Protein AF-A0A942ENW9-F1 (afdb_monomer)

Radius of gyration: 14.33 Å; Cα contacts (8 Å, |Δi|>4): 223; chains: 1; bounding box: 36×33×37 Å

pLDDT: mean 86.07, std 12.98, range [46.81, 97.94]

Nearest PDB structures (foldseek):
  5bsk-assembly1_D  TM=5.712E-01  e=1.960E-01  Homo sapiens
  2hi1-assembly1_B  TM=4.374E-01  e=6.216E+00  Salmonella enterica subsp. enterica serovar Typhimurium str. LT2

Sequence (133 aa):
MARTLGGLMAQQIRRSGWPKTEAIVPVPLHHSKMLERGYDQALLLAQVVAAELRLPLKTVLQRKSATPSQTKLFARERWENVSQAFELAPGQALPARLLLVDDLLTTGATAHFATQTLLAGGAKEVYLAVVGR

Structure (mmCIF, N/CA/C/O backbone):
data_AF-A0A942ENW9-F1
#
_entry.id   AF-A0A942ENW9-F1
#
loop_
_atom_site.group_PDB
_atom_site.id
_atom_site.type_symbol
_atom_site.label_atom_id
_atom_site.label_alt_id
_atom_site.label_comp_id
_atom_site.label_asym_id
_atom_site.label_entity_id
_atom_site.label_seq_id
_atom_site.pdbx_PDB_ins_code
_atom_site.Cartn_x
_atom_site.Cartn_y
_atom_site.Cartn_z
_atom_site.occupancy
_atom_site.B_iso_or_equiv
_atom_site.auth_seq_id
_atom_site.auth_comp_id
_atom_site.auth_asym_id
_atom_site.auth_atom_id
_atom_site.pdbx_PDB_model_num
ATOM 1 N N . MET A 1 1 ? -7.535 -17.254 -9.760 1.00 75.81 1 MET A N 1
ATOM 2 C CA . MET A 1 1 ? -6.466 -17.181 -8.734 1.00 75.81 1 MET A CA 1
ATOM 3 C C . MET A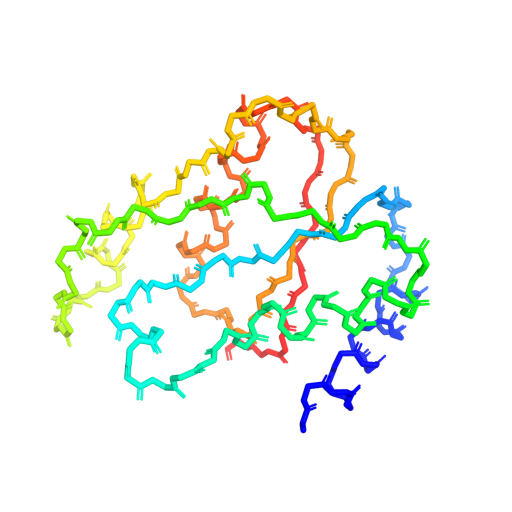 1 1 ? -6.706 -16.088 -7.693 1.00 75.81 1 MET A C 1
ATOM 5 O O . MET A 1 1 ? -6.597 -16.399 -6.515 1.00 75.81 1 MET A O 1
ATOM 9 N N . ALA A 1 2 ? -7.091 -14.861 -8.076 1.00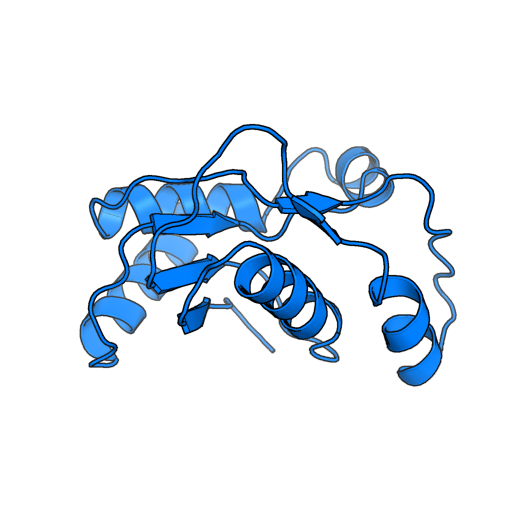 80.81 2 ALA A N 1
ATOM 10 C CA . ALA A 1 2 ? -7.331 -13.761 -7.126 1.00 80.81 2 ALA A CA 1
ATOM 11 C C . ALA A 1 2 ? -8.319 -14.101 -5.990 1.00 80.81 2 ALA A C 1
ATOM 13 O O . ALA A 1 2 ? -8.033 -13.801 -4.840 1.00 80.81 2 ALA A O 1
ATOM 14 N N . ARG A 1 3 ? -9.428 -14.805 -6.277 1.00 86.69 3 ARG A N 1
ATOM 15 C CA . ARG A 1 3 ? -10.384 -15.260 -5.246 1.00 86.69 3 ARG A CA 1
ATOM 16 C C . ARG A 1 3 ? -9.729 -16.136 -4.172 1.00 86.69 3 ARG A C 1
ATOM 18 O O . ARG A 1 3 ? -9.903 -15.888 -2.988 1.00 86.69 3 ARG A O 1
ATOM 25 N N . THR A 1 4 ? -8.961 -17.143 -4.586 1.00 91.06 4 THR A N 1
ATOM 26 C CA . THR A 1 4 ? -8.289 -18.074 -3.668 1.00 91.06 4 THR A CA 1
ATOM 27 C C . THR A 1 4 ? -7.209 -17.368 -2.853 1.00 91.06 4 THR A C 1
ATOM 29 O O . THR A 1 4 ? -7.198 -17.469 -1.631 1.00 91.06 4 THR A O 1
ATOM 32 N N . LEU A 1 5 ? -6.325 -16.619 -3.518 1.00 90.50 5 LEU A N 1
ATOM 33 C CA . LEU A 1 5 ? -5.211 -15.928 -2.863 1.00 90.50 5 LEU A CA 1
ATOM 34 C C . LEU A 1 5 ? -5.693 -14.784 -1.963 1.00 90.50 5 LEU A C 1
ATOM 36 O O . LEU A 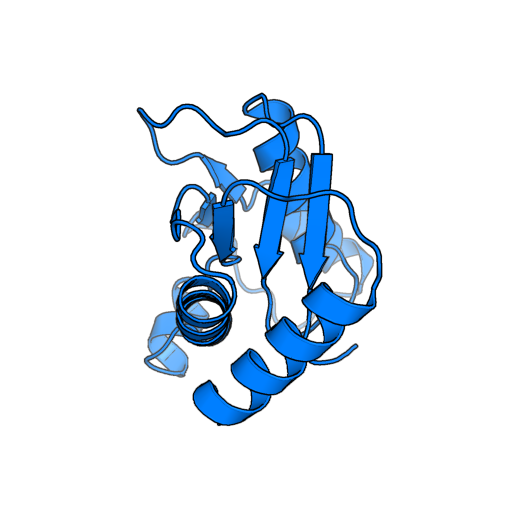1 5 ? -5.215 -14.652 -0.842 1.00 90.50 5 LEU A O 1
ATOM 40 N N . GLY A 1 6 ? -6.678 -14.006 -2.412 1.00 88.19 6 GLY A N 1
ATOM 41 C CA . GLY A 1 6 ? -7.308 -12.958 -1.610 1.00 88.19 6 GLY A CA 1
ATOM 42 C C . GLY A 1 6 ? -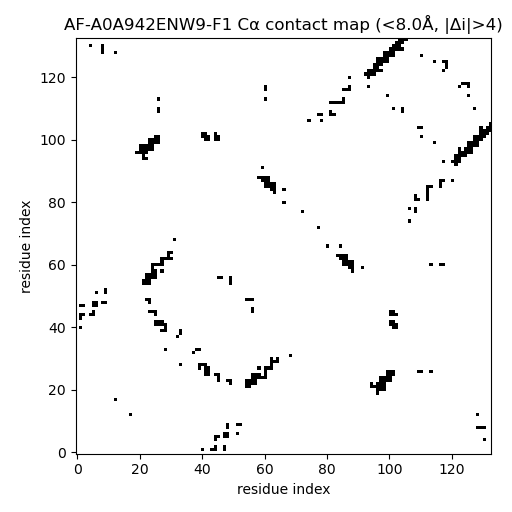8.037 -13.521 -0.390 1.00 88.19 6 GLY A C 1
ATOM 43 O O . GLY A 1 6 ? -7.927 -12.958 0.695 1.00 88.19 6 GLY A O 1
ATOM 44 N N . GLY A 1 7 ? -8.704 -14.673 -0.525 1.00 90.75 7 GLY A N 1
ATOM 45 C CA . GLY A 1 7 ? -9.319 -15.374 0.605 1.00 90.75 7 GLY A CA 1
ATOM 46 C C . GLY A 1 7 ? -8.292 -15.835 1.645 1.00 90.75 7 GLY A C 1
ATOM 47 O O . GLY A 1 7 ? -8.461 -15.573 2.836 1.00 90.75 7 GLY A O 1
ATOM 48 N N . LEU A 1 8 ? -7.188 -16.451 1.204 1.00 92.19 8 LEU A N 1
ATOM 49 C CA . LEU A 1 8 ? -6.083 -16.843 2.090 1.00 92.19 8 LEU A CA 1
ATOM 50 C C . LEU A 1 8 ? -5.439 -15.629 2.773 1.00 92.19 8 LEU A C 1
ATOM 52 O O . LEU A 1 8 ? -5.179 -15.661 3.975 1.00 92.19 8 LEU A O 1
ATOM 56 N N . MET A 1 9 ? -5.236 -14.540 2.030 1.00 93.12 9 MET A N 1
ATOM 57 C CA . MET A 1 9 ? -4.715 -13.285 2.567 1.00 93.12 9 MET A CA 1
ATOM 58 C C . MET A 1 9 ? -5.644 -12.718 3.647 1.00 93.12 9 MET A C 1
ATOM 60 O O . MET A 1 9 ? -5.187 -12.412 4.746 1.00 93.12 9 MET A O 1
ATOM 64 N N . ALA A 1 10 ? -6.953 -12.647 3.388 1.00 92.62 10 ALA A N 1
ATOM 65 C CA . ALA A 1 10 ? -7.938 -12.186 4.364 1.00 92.62 10 ALA A CA 1
ATOM 66 C C . ALA A 1 10 ? -7.972 -13.075 5.617 1.00 92.62 10 ALA A C 1
ATOM 68 O O . ALA A 1 10 ? -8.035 -12.567 6.739 1.00 92.62 10 ALA A O 1
ATOM 69 N N . GLN A 1 11 ? -7.877 -14.397 5.448 1.00 93.56 11 GLN A N 1
ATOM 70 C CA . GLN A 1 11 ? -7.781 -15.328 6.569 1.00 93.56 11 GLN A CA 1
ATOM 71 C C . GLN A 1 11 ? -6.523 -15.067 7.405 1.00 93.56 11 GLN A C 1
ATOM 73 O O . GLN A 1 11 ? -6.609 -15.033 8.633 1.00 93.56 11 GLN A O 1
ATOM 78 N N . GLN A 1 12 ? -5.374 -14.849 6.763 1.00 93.69 12 GLN A N 1
ATOM 79 C CA . GLN A 1 12 ? -4.124 -14.555 7.457 1.00 93.69 12 GLN A CA 1
ATOM 80 C C . GLN A 1 12 ? -4.189 -13.218 8.204 1.00 93.69 12 GLN A C 1
ATOM 82 O O . GLN A 1 12 ? -3.773 -13.152 9.357 1.00 93.69 12 GLN A O 1
ATOM 87 N N . ILE A 1 13 ? -4.782 -12.183 7.603 1.00 93.25 13 ILE A N 1
ATOM 88 C CA . ILE A 1 13 ? -4.993 -10.877 8.248 1.00 93.25 13 ILE A CA 1
ATOM 89 C C . ILE A 1 13 ? -5.885 -11.013 9.488 1.00 93.25 13 ILE A C 1
ATOM 91 O O . ILE A 1 13 ? -5.582 -10.444 10.530 1.00 93.25 13 ILE A O 1
ATOM 95 N N . ARG A 1 14 ? -6.961 -11.809 9.435 1.00 91.50 14 ARG A N 1
ATOM 96 C CA . ARG A 1 14 ? -7.801 -12.049 10.625 1.00 91.50 14 ARG A CA 1
ATOM 97 C C . ARG A 1 14 ? -7.038 -12.741 11.758 1.00 91.50 14 ARG A C 1
ATOM 99 O O . ARG A 1 14 ? -7.382 -12.559 12.921 1.00 91.50 14 ARG A O 1
ATOM 106 N N . ARG A 1 15 ? -6.035 -13.556 11.422 1.00 93.12 15 ARG A N 1
ATOM 107 C CA . ARG A 1 15 ? -5.242 -14.343 12.381 1.00 93.12 15 ARG A CA 1
ATOM 108 C C . ARG A 1 15 ? -3.982 -13.627 12.861 1.00 93.12 15 ARG A C 1
ATOM 110 O O . ARG A 1 15 ? -3.392 -14.079 13.834 1.00 93.12 15 ARG A O 1
ATOM 117 N N . SER A 1 16 ? -3.570 -12.539 12.211 1.00 90.25 16 SER A N 1
ATOM 118 C CA . SER A 1 16 ? -2.312 -11.849 12.515 1.00 90.25 16 SER A CA 1
ATOM 119 C C . SER A 1 16 ? -2.331 -11.084 13.841 1.00 90.25 16 SER A C 1
ATOM 121 O O . SER A 1 16 ? -1.271 -10.703 14.330 1.00 90.25 16 SER A O 1
ATOM 123 N N . GLY A 1 17 ? -3.516 -10.823 14.403 1.00 87.25 17 GLY A N 1
ATOM 124 C CA . GLY A 1 17 ? -3.672 -9.965 15.579 1.00 87.25 17 GLY A CA 1
ATOM 125 C C . GLY A 1 17 ? -3.428 -8.481 15.288 1.00 87.25 17 GLY A C 1
ATOM 126 O O . GLY A 1 17 ? 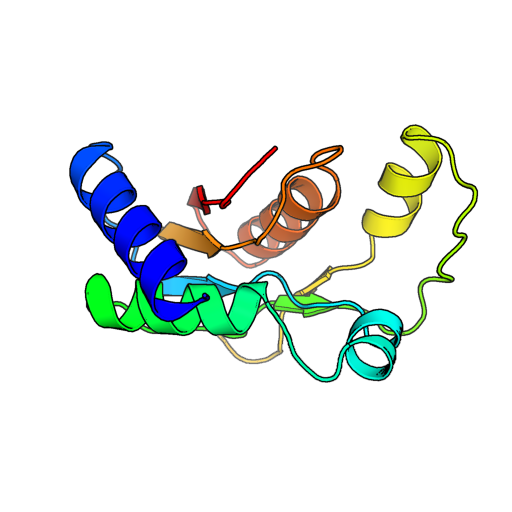-3.233 -7.706 16.222 1.00 87.25 17 GLY A O 1
ATOM 127 N N . TRP A 1 18 ? -3.420 -8.071 14.014 1.00 88.12 18 TRP A N 1
ATOM 128 C CA . TRP A 1 18 ? -3.255 -6.664 13.652 1.00 88.12 18 TRP A CA 1
ATOM 129 C C . TRP A 1 18 ? -4.391 -5.795 14.206 1.00 88.12 18 TRP A C 1
ATOM 131 O O . TRP A 1 18 ? -5.540 -6.248 14.290 1.00 88.12 18 TRP A O 1
ATOM 141 N N . PRO A 1 19 ? -4.103 -4.523 14.536 1.00 88.19 19 PRO A N 1
ATOM 142 C CA . PRO A 1 19 ? -5.137 -3.544 14.828 1.00 88.19 19 PRO A CA 1
ATOM 143 C C . PRO A 1 19 ? -6.176 -3.453 13.706 1.00 88.19 19 PRO A C 1
ATOM 145 O O . PRO A 1 19 ? -5.881 -3.667 12.530 1.00 88.19 19 PRO A O 1
ATOM 148 N N . LYS A 1 20 ? -7.414 -3.097 14.069 1.00 91.38 20 LYS A N 1
ATOM 149 C CA . LYS A 1 20 ? -8.505 -2.937 13.098 1.00 91.38 20 LYS A CA 1
ATOM 150 C C . LYS A 1 20 ? -8.180 -1.820 12.105 1.00 91.38 20 LYS A C 1
ATOM 152 O O . LYS A 1 20 ? -8.148 -0.649 12.494 1.00 91.38 20 LYS A O 1
ATOM 157 N N . THR A 1 21 ? -7.986 -2.182 10.842 1.00 95.62 21 THR A N 1
ATOM 158 C CA . THR A 1 21 ? -7.923 -1.244 9.717 1.00 95.62 21 THR A CA 1
ATOM 159 C C . THR A 1 21 ? -9.326 -0.827 9.283 1.00 95.62 21 THR A C 1
ATOM 161 O O . THR A 1 21 ? -10.316 -1.489 9.594 1.00 95.62 21 THR A O 1
ATOM 164 N N . GLU A 1 22 ? -9.416 0.309 8.599 1.00 97.25 22 GLU A N 1
ATOM 165 C CA . GLU A 1 22 ? -10.685 0.966 8.265 1.00 97.25 22 GLU A CA 1
ATOM 166 C C . GLU A 1 22 ? -10.983 0.946 6.763 1.00 97.25 22 GLU A C 1
ATOM 168 O O . GLU A 1 22 ? -12.128 1.135 6.362 1.00 97.25 22 GLU A O 1
ATOM 173 N N . ALA A 1 23 ? -9.971 0.715 5.925 1.00 97.38 23 ALA A N 1
ATOM 174 C CA . ALA A 1 23 ? -10.131 0.565 4.484 1.00 97.38 23 ALA A CA 1
ATOM 175 C C . ALA A 1 23 ? -9.013 -0.284 3.869 1.00 97.38 23 ALA A C 1
ATOM 177 O O . ALA A 1 23 ? -7.893 -0.338 4.387 1.00 97.38 23 ALA A O 1
ATOM 178 N N . ILE A 1 24 ? -9.332 -0.902 2.732 1.00 97.94 24 ILE A N 1
ATOM 179 C CA . ILE A 1 24 ? -8.378 -1.591 1.861 1.00 97.94 24 ILE A CA 1
ATOM 180 C C . ILE A 1 24 ? -7.956 -0.642 0.744 1.00 97.94 24 ILE A C 1
ATOM 182 O O . ILE A 1 24 ? -8.810 -0.033 0.097 1.00 97.94 24 ILE A O 1
ATOM 186 N N . VAL A 1 25 ? -6.658 -0.544 0.481 1.00 97.56 25 VAL A N 1
ATOM 187 C CA . VAL A 1 25 ? -6.093 0.257 -0.608 1.00 97.56 25 VAL A CA 1
ATOM 188 C C . VAL A 1 25 ? -5.241 -0.655 -1.491 1.00 97.56 25 VAL A C 1
ATOM 190 O O . VAL A 1 25 ? -4.287 -1.245 -0.990 1.00 97.56 25 VAL A O 1
ATOM 193 N N . PRO A 1 26 ? -5.547 -0.809 -2.787 1.00 96.94 26 PRO A N 1
ATOM 194 C CA . PRO A 1 26 ? -4.671 -1.526 -3.702 1.00 96.94 26 PRO A CA 1
ATOM 195 C C . PRO A 1 26 ? -3.475 -0.656 -4.096 1.00 96.94 26 PRO A C 1
ATOM 197 O O . PRO A 1 26 ? -3.614 0.555 -4.289 1.00 96.94 26 PRO A O 1
ATOM 200 N N . VAL A 1 27 ? -2.309 -1.272 -4.269 1.00 94.69 27 VAL A N 1
ATOM 201 C CA . VAL A 1 27 ? -1.184 -0.634 -4.957 1.00 94.69 27 VAL A CA 1
ATOM 202 C C . VAL A 1 27 ? -1.518 -0.531 -6.452 1.00 94.69 27 VAL A C 1
ATOM 204 O O . VAL A 1 27 ? -1.750 -1.559 -7.082 1.00 94.69 27 VAL A O 1
ATOM 207 N N . PRO A 1 28 ? -1.532 0.671 -7.058 1.00 90.62 28 PRO A N 1
ATOM 208 C CA . PRO A 1 28 ? -1.878 0.818 -8.467 1.00 90.62 28 PRO A CA 1
ATOM 209 C C . PRO A 1 28 ? -0.787 0.262 -9.391 1.00 90.62 28 PRO A C 1
ATOM 211 O O . PRO A 1 28 ? 0.412 0.560 -9.250 1.00 90.62 28 PRO A O 1
ATOM 214 N N . LEU A 1 29 ? -1.212 -0.500 -10.400 1.00 84.06 29 LEU A N 1
ATOM 215 C CA . LEU A 1 29 ? -0.327 -0.989 -11.450 1.00 84.06 29 LEU A CA 1
ATOM 216 C C . LEU A 1 29 ? 0.198 0.165 -12.328 1.00 84.06 29 LEU A C 1
ATOM 218 O O . LEU A 1 29 ? -0.465 1.175 -12.552 1.00 84.06 29 LEU A O 1
ATOM 222 N N . HIS A 1 30 ? 1.417 0.022 -12.857 1.00 76.06 30 HIS A N 1
ATOM 223 C CA . HIS A 1 30 ? 1.940 0.969 -13.849 1.00 76.06 30 HIS A CA 1
ATOM 224 C C . HIS A 1 30 ? 1.181 0.841 -15.176 1.00 76.06 30 HIS A C 1
ATOM 226 O O . HIS A 1 30 ? 0.935 -0.279 -15.623 1.00 76.06 30 HIS A O 1
ATOM 232 N N . HIS A 1 31 ? 0.900 1.960 -15.851 1.00 71.88 31 HIS A N 1
ATOM 233 C CA . HIS A 1 31 ? 0.138 1.986 -17.106 1.00 71.88 31 HIS A CA 1
ATOM 234 C C . HIS A 1 31 ? 0.696 1.030 -18.177 1.00 71.88 31 HIS A C 1
ATOM 236 O O . HIS A 1 31 ? -0.055 0.275 -18.785 1.00 71.88 31 HIS A O 1
ATOM 242 N N . SER A 1 32 ? 2.022 0.969 -18.351 1.00 70.25 32 SER A N 1
ATOM 243 C CA . SER A 1 32 ? 2.636 0.027 -19.305 1.00 70.25 32 SER A CA 1
ATOM 244 C C . SER A 1 32 ? 2.350 -1.443 -18.974 1.00 70.25 32 SER A C 1
ATOM 246 O O . SER A 1 32 ? 2.098 -2.235 -19.875 1.00 70.25 32 SER A O 1
ATOM 248 N N . LYS A 1 33 ? 2.336 -1.807 -17.684 1.00 73.94 33 LYS A N 1
ATOM 249 C CA . LYS A 1 33 ? 2.008 -3.166 -17.235 1.00 73.94 33 LYS A CA 1
ATOM 250 C C . LYS A 1 33 ? 0.515 -3.464 -17.372 1.00 73.94 33 LYS A C 1
ATOM 252 O O . LYS A 1 33 ? 0.155 -4.611 -17.621 1.00 73.94 33 LYS A O 1
ATOM 257 N N . MET A 1 34 ? -0.336 -2.446 -17.220 1.00 77.06 34 MET A N 1
ATOM 2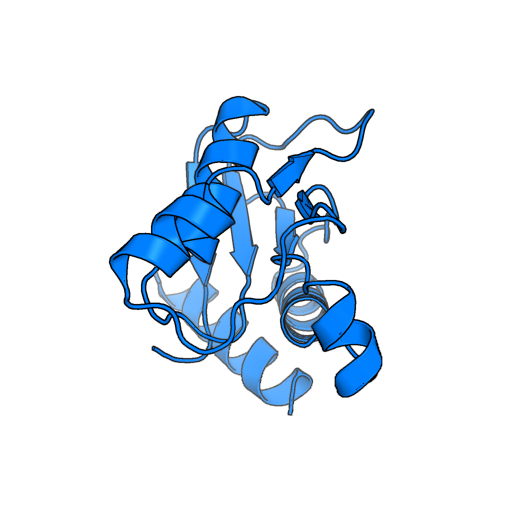58 C CA . MET A 1 34 ? -1.771 -2.565 -17.482 1.00 77.06 34 MET A CA 1
ATOM 259 C C . MET A 1 34 ? -2.031 -2.908 -18.948 1.00 77.06 34 MET A C 1
ATOM 261 O O . MET A 1 34 ? -2.795 -3.825 -19.225 1.00 77.06 34 MET A O 1
ATOM 265 N N . LEU A 1 35 ? -1.350 -2.227 -19.875 1.00 77.19 35 LEU A N 1
ATOM 266 C CA . LEU A 1 35 ? -1.448 -2.512 -21.308 1.00 77.19 35 LEU A CA 1
ATOM 267 C C . LEU A 1 35 ? -0.903 -3.900 -21.675 1.00 77.19 35 LEU A C 1
ATOM 269 O O . LEU A 1 35 ? -1.488 -4.578 -22.511 1.00 77.19 35 LEU A O 1
ATOM 273 N N . GLU A 1 36 ? 0.193 -4.334 -21.048 1.00 79.25 36 GLU A N 1
ATOM 274 C CA . GLU A 1 36 ? 0.812 -5.643 -21.303 1.00 79.25 36 GLU A CA 1
ATOM 275 C C . GLU A 1 36 ? -0.069 -6.811 -20.835 1.00 79.25 36 GLU A C 1
ATOM 277 O O . GLU A 1 36 ? -0.212 -7.808 -21.538 1.00 79.25 36 GLU A O 1
ATOM 282 N N . ARG A 1 37 ? -0.633 -6.710 -19.625 1.00 82.12 37 ARG A N 1
ATOM 283 C CA . ARG A 1 37 ? -1.297 -7.841 -18.958 1.00 82.12 37 ARG A CA 1
ATOM 284 C C . ARG A 1 37 ? -2.821 -7.771 -19.007 1.00 82.12 37 ARG A C 1
ATOM 286 O O . ARG A 1 37 ? -3.461 -8.798 -18.829 1.00 82.12 37 ARG A O 1
ATOM 293 N N . GLY A 1 38 ? -3.405 -6.594 -19.233 1.00 83.75 38 GLY A N 1
ATOM 294 C CA . GLY A 1 38 ? -4.851 -6.379 -19.352 1.00 83.75 38 GLY A CA 1
ATOM 295 C C . GLY A 1 38 ? -5.634 -6.348 -18.032 1.00 83.75 38 GLY A C 1
ATOM 296 O O . GLY A 1 38 ? -6.855 -6.222 -18.064 1.00 83.75 38 GLY A O 1
ATOM 297 N N . TYR A 1 39 ? -4.973 -6.477 -16.873 1.00 83.12 39 TYR A N 1
ATOM 298 C CA . TYR A 1 39 ? -5.617 -6.443 -15.553 1.00 83.12 39 TYR A CA 1
ATOM 299 C C . TYR A 1 39 ? -4.661 -6.017 -14.427 1.00 83.12 39 TYR A C 1
ATOM 301 O O . TYR A 1 39 ? -3.451 -6.238 -14.502 1.00 83.12 39 TYR A O 1
ATOM 309 N N . ASP A 1 40 ? -5.225 -5.462 -13.348 1.00 89.00 40 ASP A N 1
ATOM 310 C CA . ASP A 1 40 ? -4.515 -5.085 -12.118 1.00 89.00 40 ASP A CA 1
ATOM 311 C C . ASP A 1 40 ? -4.619 -6.204 -11.063 1.00 89.00 40 ASP A C 1
ATOM 313 O O . ASP A 1 40 ? -5.673 -6.409 -10.452 1.00 89.00 40 ASP A O 1
ATOM 317 N N . GLN A 1 41 ? -3.534 -6.963 -10.861 1.00 90.25 41 GLN A N 1
ATOM 318 C CA . GLN A 1 41 ? -3.509 -8.066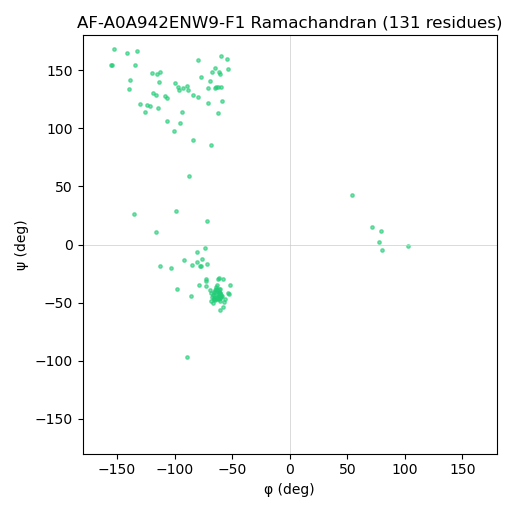 -9.891 1.00 90.25 41 GLN A CA 1
ATOM 319 C C . GLN A 1 41 ? -3.785 -7.595 -8.457 1.00 90.25 41 GLN A C 1
ATOM 321 O O . GLN A 1 41 ? -4.563 -8.237 -7.745 1.00 90.25 41 GLN A O 1
ATOM 326 N N . ALA A 1 42 ? -3.166 -6.488 -8.045 1.00 93.00 42 ALA A N 1
ATOM 327 C CA . ALA A 1 42 ? -3.294 -5.947 -6.699 1.00 93.00 42 ALA A CA 1
ATOM 328 C C . ALA A 1 42 ? -4.726 -5.464 -6.439 1.00 93.00 42 ALA A C 1
ATOM 330 O O . ALA A 1 42 ? -5.293 -5.765 -5.389 1.00 93.00 42 ALA A O 1
ATOM 331 N N . LEU A 1 43 ? -5.363 -4.813 -7.419 1.00 95.38 43 LEU A N 1
ATOM 332 C CA . LEU A 1 43 ? -6.773 -4.424 -7.334 1.00 95.38 43 LEU A CA 1
ATOM 333 C C . LEU A 1 43 ? -7.705 -5.631 -7.186 1.00 95.38 43 LEU A C 1
ATOM 335 O O . LEU A 1 43 ? -8.582 -5.622 -6.324 1.00 95.38 43 LEU A O 1
ATOM 339 N N . LEU A 1 44 ? -7.520 -6.675 -7.999 1.00 95.12 44 LEU A N 1
ATOM 340 C CA . LEU A 1 44 ? -8.354 -7.880 -7.930 1.00 95.12 44 LEU A CA 1
ATOM 341 C C . LEU A 1 44 ? -8.208 -8.596 -6.580 1.00 95.12 44 LEU A C 1
ATOM 343 O O . LEU A 1 44 ? -9.195 -9.077 -6.024 1.00 95.12 44 LEU A O 1
ATOM 347 N N . LEU A 1 45 ? -6.991 -8.657 -6.030 1.00 95.56 45 LEU A N 1
ATOM 348 C CA . LEU A 1 45 ? -6.754 -9.181 -4.682 1.00 95.56 45 LEU A CA 1
ATOM 349 C C . LEU A 1 45 ? -7.427 -8.303 -3.622 1.00 95.56 45 LEU A C 1
ATOM 351 O O . LEU A 1 45 ? -8.145 -8.819 -2.766 1.00 95.56 45 LEU A O 1
ATOM 355 N N . ALA A 1 46 ? -7.253 -6.985 -3.709 1.00 97.06 46 ALA A N 1
ATOM 356 C CA . ALA A 1 46 ? -7.830 -6.025 -2.776 1.00 97.06 46 ALA A CA 1
ATOM 357 C C . ALA A 1 46 ? -9.364 -6.072 -2.754 1.00 97.06 46 ALA A C 1
ATOM 359 O O . ALA A 1 46 ? -9.951 -5.982 -1.681 1.00 97.06 46 ALA A O 1
ATOM 360 N N . GLN A 1 47 ? -10.020 -6.270 -3.903 1.00 97.69 47 GLN A N 1
ATOM 361 C CA . GLN A 1 47 ? -11.474 -6.456 -3.986 1.00 97.69 47 GLN A CA 1
ATOM 362 C C . GLN A 1 47 ? -11.946 -7.669 -3.179 1.00 97.69 47 GLN A C 1
ATOM 364 O O . GLN A 1 47 ? -12.912 -7.575 -2.423 1.00 97.69 47 GLN A O 1
ATOM 369 N N . VAL A 1 48 ? -11.245 -8.798 -3.306 1.00 97.50 48 VAL A N 1
ATOM 370 C CA . VAL A 1 48 ? -11.563 -10.018 -2.553 1.00 97.50 48 VAL A CA 1
ATOM 371 C C . VAL A 1 48 ? -11.324 -9.797 -1.061 1.00 97.50 48 VAL A C 1
ATOM 373 O O . VAL A 1 48 ? -12.193 -10.106 -0.251 1.00 97.50 48 VAL A O 1
ATOM 376 N N . VAL A 1 49 ? -10.183 -9.213 -0.689 1.00 96.62 49 VAL A N 1
ATOM 377 C CA . VAL A 1 49 ? -9.847 -8.929 0.715 1.00 96.62 49 VAL A CA 1
ATOM 378 C C . VAL A 1 49 ? -10.853 -7.961 1.344 1.00 96.62 49 VAL A C 1
ATOM 380 O O . VAL A 1 49 ? -11.291 -8.189 2.469 1.00 96.62 49 VAL A O 1
ATOM 383 N N . ALA A 1 50 ? -11.268 -6.919 0.624 1.00 97.69 50 ALA A N 1
ATOM 384 C CA . ALA A 1 50 ? -12.281 -5.966 1.073 1.00 97.69 50 ALA A CA 1
ATOM 385 C C . ALA A 1 50 ? -13.630 -6.646 1.334 1.00 97.69 50 ALA A C 1
ATOM 387 O O . ALA A 1 50 ? -14.228 -6.433 2.391 1.00 97.69 50 ALA A O 1
ATOM 388 N N . ALA A 1 51 ? -14.072 -7.510 0.415 1.00 97.44 51 ALA A N 1
ATOM 389 C CA . ALA A 1 51 ? -15.307 -8.273 0.568 1.00 97.44 51 ALA A CA 1
ATOM 390 C C . ALA A 1 51 ? -15.249 -9.218 1.780 1.00 97.44 51 ALA A C 1
ATOM 392 O O . ALA A 1 51 ? -16.167 -9.235 2.601 1.00 97.44 51 ALA A O 1
ATOM 393 N N . GLU A 1 52 ? -14.149 -9.956 1.935 1.00 96.12 52 GLU A N 1
ATOM 394 C CA . GLU A 1 52 ? -13.956 -10.880 3.053 1.00 96.12 52 GLU A CA 1
ATOM 395 C C . GLU A 1 52 ? -13.873 -10.140 4.393 1.00 96.12 52 GLU A C 1
ATOM 397 O O . GLU A 1 52 ? -14.521 -10.524 5.366 1.00 96.12 52 GLU A O 1
ATOM 402 N N . LEU A 1 53 ? -13.109 -9.052 4.484 1.00 94.88 53 LEU A N 1
ATOM 403 C CA . LEU A 1 53 ? -12.954 -8.292 5.728 1.00 94.88 53 LEU A CA 1
ATOM 404 C C . LEU A 1 53 ? -14.120 -7.334 6.010 1.00 94.88 53 LEU A C 1
ATOM 406 O O . LEU A 1 53 ? -14.177 -6.776 7.104 1.00 94.88 53 LEU A O 1
ATOM 410 N N . ARG A 1 54 ? -15.063 -7.183 5.069 1.00 96.38 54 ARG A N 1
ATOM 411 C CA . ARG A 1 54 ? -16.179 -6.222 5.125 1.00 96.38 54 ARG A CA 1
ATOM 412 C C . ARG A 1 54 ? -15.695 -4.789 5.358 1.00 96.38 54 ARG A C 1
ATOM 414 O O . ARG A 1 54 ? -16.268 -4.047 6.152 1.00 96.38 54 ARG A O 1
ATOM 421 N N . LEU A 1 55 ? -14.624 -4.418 4.663 1.00 96.88 55 LEU A N 1
ATOM 422 C CA . LEU A 1 55 ? -14.029 -3.086 4.708 1.00 96.88 55 LEU A CA 1
ATOM 423 C C . LEU A 1 55 ? -14.204 -2.388 3.356 1.00 96.88 55 LEU A C 1
ATOM 425 O O . LEU A 1 55 ? -14.192 -3.054 2.320 1.00 96.88 55 LEU A O 1
ATOM 429 N N . PRO A 1 56 ? -14.346 -1.053 3.329 1.00 97.12 56 PRO A N 1
ATOM 430 C CA . PRO A 1 56 ? -14.417 -0.316 2.079 1.00 97.12 56 PRO A CA 1
ATOM 431 C C . PRO A 1 56 ? -13.106 -0.447 1.295 1.00 97.12 56 PRO A C 1
ATOM 433 O O . PRO A 1 56 ? -12.013 -0.294 1.845 1.00 97.12 56 PRO A O 1
ATOM 436 N N . LEU A 1 57 ? -13.228 -0.682 -0.010 1.00 97.06 57 LEU A N 1
ATOM 437 C CA . LEU A 1 57 ? -12.122 -0.575 -0.956 1.00 97.06 57 LEU A CA 1
ATOM 438 C C . LEU A 1 57 ? -11.971 0.888 -1.392 1.00 97.06 57 LEU A C 1
ATOM 440 O O . LEU A 1 57 ? -12.939 1.509 -1.831 1.00 97.06 57 LEU A O 1
ATOM 444 N N . LYS A 1 58 ? -10.759 1.433 -1.299 1.00 95.81 58 LYS A N 1
ATOM 445 C CA . LYS A 1 58 ? -10.432 2.813 -1.669 1.00 95.81 58 LYS A CA 1
ATOM 446 C C . LYS A 1 58 ? -9.279 2.846 -2.669 1.00 95.81 58 LYS A C 1
ATOM 448 O O . LYS A 1 58 ? -8.143 2.545 -2.324 1.00 95.81 58 LYS A O 1
ATOM 453 N N . THR A 1 59 ? -9.544 3.286 -3.896 1.00 94.31 59 THR A N 1
ATOM 454 C CA . THR A 1 59 ? -8.524 3.523 -4.936 1.00 94.31 59 THR A CA 1
ATOM 455 C C . THR A 1 59 ? -7.952 4.939 -4.821 1.00 94.31 59 THR A C 1
ATOM 457 O O . THR A 1 59 ? -8.099 5.766 -5.719 1.00 94.31 59 THR A O 1
ATOM 460 N N . VAL A 1 60 ? -7.369 5.241 -3.659 1.00 94.06 60 VAL A N 1
ATOM 461 C CA . VAL A 1 60 ? -6.832 6.572 -3.316 1.00 94.06 60 VAL A CA 1
ATOM 462 C C . VAL A 1 60 ? -5.411 6.798 -3.806 1.00 94.06 60 VAL A C 1
ATOM 464 O O . VAL A 1 60 ? -4.981 7.939 -3.869 1.00 94.06 60 VAL A O 1
ATOM 467 N N . LEU A 1 61 ? -4.682 5.736 -4.144 1.00 93.44 61 LEU A N 1
ATOM 468 C CA . LEU A 1 61 ? -3.352 5.833 -4.729 1.00 93.44 61 LEU A CA 1
ATOM 469 C C . LEU A 1 61 ? -3.451 5.818 -6.250 1.00 93.44 61 LEU A C 1
ATOM 471 O O . LEU A 1 61 ? -4.123 4.968 -6.833 1.00 93.44 61 LEU A O 1
ATOM 475 N N . GLN A 1 62 ? -2.717 6.722 -6.882 1.00 90.75 62 GLN A N 1
ATOM 476 C CA . GLN A 1 62 ? -2.509 6.762 -8.321 1.00 90.75 62 GLN A CA 1
ATOM 477 C C . GLN A 1 62 ? -1.022 6.622 -8.617 1.00 90.75 62 GLN A C 1
ATOM 479 O O . GLN A 1 62 ? -0.172 7.052 -7.834 1.00 90.75 62 GLN A O 1
ATOM 484 N N . ARG A 1 63 ? -0.711 5.994 -9.753 1.00 87.31 63 ARG A N 1
ATOM 485 C CA . ARG A 1 63 ? 0.658 5.873 -10.240 1.00 87.31 63 ARG A CA 1
ATOM 486 C C . ARG A 1 63 ? 0.864 6.803 -11.424 1.00 87.31 63 ARG A C 1
ATOM 488 O O . ARG A 1 63 ? 0.125 6.721 -12.403 1.00 87.31 63 ARG A O 1
ATOM 495 N N . LYS A 1 64 ? 1.885 7.655 -11.357 1.00 80.75 64 LYS A N 1
ATOM 496 C CA . LYS A 1 64 ? 2.224 8.570 -12.452 1.00 80.75 64 LYS A CA 1
ATOM 497 C C . LYS A 1 64 ? 2.607 7.776 -13.701 1.00 80.75 64 LYS A C 1
ATOM 499 O O . LYS A 1 64 ? 3.371 6.817 -13.625 1.00 80.75 64 LYS A O 1
ATOM 504 N N . SER A 1 65 ? 2.092 8.199 -14.855 1.00 63.62 65 SER A N 1
ATOM 505 C CA . SER A 1 65 ? 2.287 7.497 -16.136 1.00 63.62 65 SER A CA 1
ATOM 506 C C . SER A 1 65 ? 3.669 7.718 -16.767 1.00 63.62 65 SER A C 1
ATOM 508 O O . SER A 1 65 ? 4.078 6.946 -17.629 1.00 63.62 65 SER A O 1
ATOM 510 N N . ALA A 1 66 ? 4.394 8.762 -16.352 1.00 57.25 66 ALA A N 1
ATOM 511 C CA . ALA A 1 66 ? 5.625 9.225 -16.996 1.00 57.25 66 ALA A CA 1
ATOM 512 C C . ALA A 1 66 ? 6.919 8.751 -16.308 1.00 57.25 66 ALA A C 1
ATOM 514 O O . ALA A 1 66 ? 7.930 9.445 -16.368 1.00 57.25 66 ALA A O 1
ATOM 515 N N . THR A 1 67 ? 6.922 7.595 -15.634 1.00 55.00 67 THR A N 1
ATOM 516 C CA . THR A 1 67 ? 8.184 6.996 -15.170 1.00 55.00 67 THR A CA 1
ATOM 517 C C . THR A 1 67 ? 8.675 6.004 -16.226 1.00 55.00 67 THR A C 1
ATOM 519 O O . THR A 1 67 ? 8.003 4.996 -16.457 1.00 55.00 67 THR A O 1
ATOM 522 N N . PRO A 1 68 ? 9.812 6.248 -16.907 1.00 50.28 68 PRO A N 1
ATOM 523 C CA . PRO A 1 68 ? 10.311 5.304 -17.892 1.00 50.28 68 PRO A CA 1
ATOM 524 C C . PRO A 1 68 ? 10.547 3.945 -17.227 1.00 50.28 68 PRO A C 1
ATOM 526 O O . PRO A 1 68 ? 11.290 3.828 -16.251 1.00 50.28 68 PRO A O 1
ATOM 529 N N . SER A 1 69 ? 9.915 2.901 -17.765 1.00 48.81 69 SER A N 1
ATOM 530 C CA . SER A 1 69 ? 10.228 1.515 -17.423 1.00 48.81 69 SER A CA 1
ATOM 531 C C . SER A 1 69 ? 11.616 1.192 -17.965 1.00 48.81 69 SER A C 1
ATOM 533 O O . SER A 1 69 ? 11.762 0.687 -19.073 1.00 48.81 69 SER A O 1
ATOM 535 N N . GLN A 1 70 ? 12.655 1.499 -17.202 1.00 50.97 70 GLN A N 1
ATOM 536 C CA . GLN A 1 70 ? 14.002 1.066 -17.538 1.00 50.97 70 GLN A CA 1
ATOM 537 C C . GLN A 1 70 ? 14.188 -0.362 -17.009 1.00 50.97 70 GLN A C 1
ATOM 539 O O . GLN A 1 70 ? 14.578 -0.608 -15.868 1.00 50.97 70 GLN A O 1
ATOM 544 N N . THR A 1 71 ? 13.850 -1.335 -17.852 1.00 46.81 71 THR A N 1
ATOM 545 C CA . THR A 1 71 ? 13.795 -2.776 -17.544 1.00 46.81 71 THR A CA 1
ATOM 546 C C . THR A 1 71 ? 15.188 -3.424 -17.364 1.00 46.81 71 THR A C 1
ATOM 548 O O . THR A 1 71 ? 15.327 -4.638 -17.446 1.00 46.81 71 THR A O 1
ATOM 551 N N . LYS A 1 72 ? 16.241 -2.638 -17.092 1.00 51.91 72 LYS A N 1
ATOM 552 C CA . LYS A 1 72 ? 17.627 -3.103 -16.861 1.00 51.91 72 LYS A CA 1
ATOM 553 C C . LYS A 1 72 ? 18.311 -2.438 -15.660 1.00 51.91 72 LYS A C 1
ATOM 555 O O . LYS A 1 72 ? 19.529 -2.322 -15.630 1.00 51.91 72 LYS A O 1
ATOM 560 N N . LEU A 1 73 ? 17.533 -1.985 -14.687 1.00 54.28 73 LEU A N 1
ATOM 561 C CA . LEU A 1 73 ? 18.055 -1.198 -13.578 1.00 54.28 73 LEU A CA 1
ATOM 562 C C . LEU A 1 73 ? 18.329 -2.025 -12.320 1.00 54.28 73 LEU A C 1
ATOM 564 O O . LEU A 1 73 ? 17.504 -2.842 -11.888 1.00 54.28 73 LEU A O 1
ATOM 568 N N . PHE A 1 74 ? 19.488 -1.775 -11.715 1.00 63.62 74 PHE A N 1
ATOM 569 C CA . PHE A 1 74 ? 19.910 -2.320 -10.432 1.00 63.62 74 PHE A CA 1
ATOM 570 C C . PHE A 1 74 ? 18.925 -1.913 -9.320 1.00 63.62 74 PHE A C 1
ATOM 572 O O . PHE A 1 74 ? 18.115 -0.993 -9.457 1.00 63.62 74 PHE A O 1
ATOM 579 N N . ALA A 1 75 ? 18.963 -2.611 -8.179 1.00 62.22 75 ALA A N 1
ATOM 580 C CA . ALA A 1 75 ? 18.014 -2.403 -7.078 1.00 62.22 75 ALA A CA 1
ATOM 581 C C . ALA A 1 75 ? 17.896 -0.931 -6.620 1.00 62.22 75 ALA A C 1
ATOM 583 O O . ALA A 1 75 ? 16.797 -0.490 -6.285 1.00 62.22 75 ALA A O 1
ATOM 584 N N . ARG A 1 76 ? 19.001 -0.172 -6.665 1.00 64.62 76 ARG A N 1
ATOM 585 C CA . ARG A 1 76 ? 19.063 1.258 -6.325 1.00 64.62 76 ARG A CA 1
ATOM 586 C C . ARG A 1 76 ? 18.260 2.135 -7.287 1.00 64.62 76 ARG A C 1
ATOM 588 O O . ARG A 1 76 ? 17.465 2.960 -6.861 1.00 64.62 76 ARG A O 1
ATOM 595 N N . GLU A 1 77 ? 18.412 1.913 -8.579 1.00 61.44 77 GLU A N 1
ATOM 596 C CA . GLU A 1 77 ? 17.764 2.721 -9.611 1.00 61.44 77 GLU A CA 1
ATOM 597 C C . GLU A 1 77 ? 16.249 2.424 -9.676 1.00 61.44 77 GLU A C 1
ATOM 599 O O . GLU A 1 77 ? 15.432 3.311 -9.926 1.00 61.44 77 GLU A O 1
ATOM 604 N N . ARG A 1 78 ? 15.828 1.191 -9.339 1.00 62.31 78 ARG A N 1
ATOM 605 C CA . ARG A 1 78 ? 14.404 0.888 -9.087 1.00 62.31 78 ARG A CA 1
ATOM 606 C C . ARG A 1 78 ? 13.841 1.656 -7.893 1.00 62.31 78 ARG A C 1
ATOM 608 O O . ARG A 1 78 ? 12.667 2.012 -7.914 1.00 62.31 78 ARG A O 1
ATOM 615 N N . TRP A 1 79 ? 14.641 1.886 -6.857 1.00 68.00 79 TRP A N 1
ATOM 616 C CA . TRP A 1 79 ? 14.230 2.664 -5.690 1.00 68.00 79 TRP A CA 1
ATOM 617 C C . TRP A 1 79 ? 14.034 4.138 -6.056 1.00 68.00 79 TRP A C 1
ATOM 619 O O . TRP A 1 79 ? 12.981 4.708 -5.785 1.00 68.00 79 TRP A O 1
ATOM 629 N N . GLU A 1 80 ? 15.004 4.723 -6.757 1.00 63.44 80 GLU A N 1
ATOM 630 C CA . GLU A 1 80 ? 14.957 6.117 -7.211 1.00 63.44 80 GLU A CA 1
ATOM 631 C C . GLU A 1 80 ? 13.771 6.369 -8.156 1.00 63.44 80 GLU A C 1
ATOM 633 O O . GLU A 1 80 ? 13.007 7.308 -7.938 1.00 63.44 80 GLU A O 1
ATOM 638 N N . ASN A 1 81 ? 13.514 5.475 -9.116 1.00 65.06 81 ASN A N 1
ATOM 639 C CA . ASN A 1 81 ? 12.378 5.612 -10.033 1.00 65.06 81 ASN A CA 1
ATOM 640 C C . ASN A 1 81 ? 11.017 5.550 -9.333 1.00 65.06 81 ASN A C 1
ATOM 642 O O . ASN A 1 81 ? 10.074 6.230 -9.728 1.00 65.06 81 ASN A O 1
ATOM 646 N N . VAL A 1 82 ? 10.878 4.722 -8.300 1.00 68.12 82 VAL A N 1
ATOM 647 C CA . VAL A 1 82 ? 9.592 4.570 -7.609 1.00 68.12 82 VAL A CA 1
ATOM 648 C C . VAL A 1 82 ? 9.350 5.706 -6.605 1.00 68.12 82 VAL A C 1
ATOM 650 O O . VAL A 1 82 ? 8.202 5.942 -6.230 1.00 68.12 82 VAL A O 1
ATOM 653 N N . SER A 1 83 ? 10.389 6.470 -6.245 1.00 65.44 83 SER A N 1
ATOM 654 C CA . SER A 1 83 ? 10.322 7.513 -5.214 1.00 65.44 83 SER A CA 1
ATOM 655 C C . SER A 1 83 ? 9.288 8.607 -5.452 1.00 65.44 83 SER A C 1
ATOM 657 O O . SER A 1 83 ? 8.715 9.135 -4.502 1.00 65.44 83 SER A O 1
ATOM 659 N N . GLN A 1 84 ? 8.998 8.905 -6.717 1.00 69.25 84 GLN A N 1
ATOM 660 C CA . GLN A 1 84 ? 8.016 9.915 -7.113 1.00 69.25 84 GLN A CA 1
ATOM 661 C C . GLN A 1 84 ? 6.828 9.326 -7.874 1.00 69.25 84 GLN A C 1
ATOM 663 O O . GLN A 1 84 ? 6.035 10.070 -8.455 1.00 69.25 84 GLN A O 1
ATOM 668 N N . ALA A 1 85 ? 6.707 7.996 -7.893 1.00 82.69 85 ALA A N 1
ATOM 669 C CA . ALA A 1 85 ? 5.749 7.305 -8.743 1.00 82.69 85 ALA A CA 1
ATOM 670 C C . ALA A 1 85 ? 4.312 7.347 -8.210 1.00 82.69 85 ALA A C 1
ATOM 672 O O . ALA A 1 85 ? 3.403 7.106 -8.998 1.00 82.69 85 ALA A O 1
ATOM 673 N N . PHE A 1 86 ? 4.096 7.640 -6.924 1.00 90.62 86 PHE A N 1
ATOM 674 C CA . PHE A 1 86 ? 2.776 7.590 -6.293 1.00 90.62 86 PHE A CA 1
ATOM 675 C C . PHE A 1 86 ? 2.275 8.964 -5.861 1.00 90.62 86 PHE A C 1
ATOM 677 O O . PHE A 1 86 ? 3.016 9.768 -5.299 1.00 90.62 86 PHE A O 1
ATOM 684 N N . GLU A 1 87 ? 0.984 9.190 -6.067 1.00 91.94 87 GLU A N 1
ATOM 685 C CA . GLU A 1 87 ? 0.258 10.363 -5.588 1.00 91.94 87 GLU A CA 1
ATOM 686 C C . GLU A 1 87 ? -1.144 9.976 -5.118 1.00 91.94 87 GLU A C 1
ATOM 688 O O . GLU A 1 87 ? -1.618 8.868 -5.384 1.00 91.94 87 GLU A O 1
ATOM 693 N N . LEU A 1 88 ? -1.790 10.875 -4.376 1.00 92.69 88 LEU A N 1
ATOM 694 C CA . LEU A 1 88 ? -3.157 10.663 -3.917 1.00 92.69 88 LEU A CA 1
ATOM 695 C C . LEU A 1 88 ? -4.149 11.196 -4.941 1.00 92.69 88 LEU A C 1
ATOM 697 O O . LEU A 1 88 ? -4.004 12.313 -5.435 1.00 92.69 88 LEU A O 1
ATOM 701 N N . ALA A 1 89 ? -5.197 10.418 -5.192 1.00 90.06 89 ALA A N 1
ATOM 702 C CA . ALA A 1 89 ? -6.368 10.902 -5.897 1.00 90.06 89 ALA A CA 1
ATOM 703 C C . ALA A 1 89 ? -6.988 12.081 -5.115 1.00 90.06 89 ALA A C 1
ATOM 705 O O . ALA A 1 89 ? -7.130 11.998 -3.888 1.00 90.06 89 ALA A O 1
ATOM 706 N N . PRO A 1 90 ? -7.376 13.175 -5.791 1.00 83.88 90 PRO A N 1
ATOM 707 C CA . PRO A 1 90 ? -7.910 14.354 -5.123 1.00 83.88 90 PRO A CA 1
ATOM 708 C C . PRO A 1 90 ? -9.247 14.069 -4.421 1.00 83.88 90 PRO A C 1
ATOM 710 O O . PRO A 1 90 ? -10.035 13.226 -4.849 1.00 83.88 90 PRO A O 1
ATOM 713 N N . GLY A 1 91 ? -9.523 14.824 -3.354 1.00 80.81 91 GLY A N 1
ATOM 714 C CA . GLY A 1 91 ? -10.856 14.899 -2.744 1.00 80.81 91 GLY A CA 1
ATOM 715 C C . GLY A 1 91 ? -11.250 13.741 -1.821 1.00 80.81 91 GLY A C 1
ATOM 716 O O . GLY A 1 91 ? -12.414 13.661 -1.436 1.00 80.81 91 GLY A O 1
ATOM 717 N N . GLN A 1 92 ? -10.323 12.858 -1.433 1.00 78.50 92 GLN A N 1
ATOM 718 C CA . GLN A 1 92 ? -10.612 11.793 -0.467 1.00 78.50 92 GLN A CA 1
ATOM 719 C C . GLN A 1 92 ? -9.827 11.964 0.832 1.00 78.50 92 GLN A C 1
ATOM 721 O O . GLN A 1 92 ? -8.606 11.848 0.853 1.00 78.50 92 GLN A O 1
ATOM 726 N N . ALA A 1 93 ? -10.549 12.161 1.937 1.00 87.38 93 ALA A N 1
ATOM 7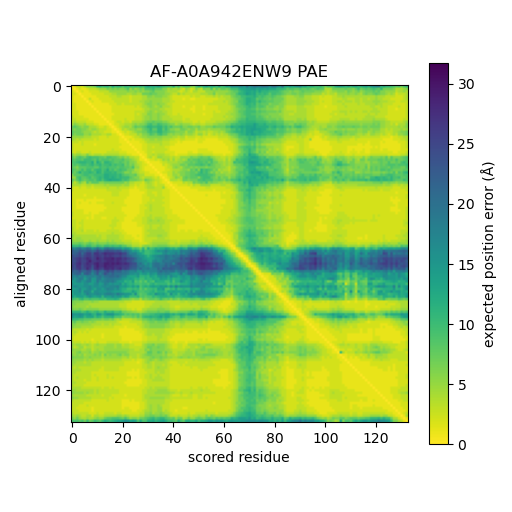27 C CA . ALA A 1 93 ? -9.973 12.011 3.266 1.00 87.38 93 ALA A CA 1
ATOM 728 C C . ALA A 1 93 ? -9.576 10.544 3.499 1.00 87.38 93 ALA A C 1
ATOM 730 O O . ALA A 1 93 ? -10.341 9.615 3.195 1.00 87.38 93 ALA A O 1
ATOM 731 N N . LEU A 1 94 ? -8.376 10.345 4.042 1.00 93.88 94 LEU A N 1
ATOM 732 C CA . LEU A 1 94 ? -7.867 9.026 4.384 1.00 93.88 94 LEU A CA 1
ATOM 733 C C . LEU A 1 94 ? -8.282 8.644 5.813 1.00 93.88 94 LEU A C 1
ATOM 735 O O . LEU A 1 94 ? -8.125 9.452 6.728 1.00 93.88 94 LEU A O 1
ATOM 739 N N . PRO A 1 95 ? -8.790 7.416 6.023 1.00 94.94 95 PRO A N 1
ATOM 740 C CA . PRO A 1 95 ? -8.880 6.822 7.351 1.00 94.94 95 PRO A CA 1
ATOM 741 C C . PRO A 1 95 ? -7.532 6.803 8.079 1.00 94.94 95 PRO A C 1
ATOM 743 O O . PRO A 1 95 ? -6.469 6.842 7.452 1.00 94.94 95 PRO A O 1
ATOM 746 N N . ALA A 1 96 ? -7.570 6.682 9.406 1.00 95.69 96 ALA A N 1
ATOM 747 C CA . ALA A 1 96 ? -6.358 6.669 10.212 1.00 95.69 96 ALA A CA 1
ATOM 748 C C . ALA A 1 96 ? -5.541 5.392 9.978 1.00 95.69 96 ALA A C 1
ATOM 750 O O . ALA A 1 96 ? -4.315 5.469 9.911 1.00 95.69 96 ALA A O 1
ATOM 751 N N . ARG A 1 97 ? -6.193 4.230 9.835 1.00 97.50 97 ARG A N 1
ATOM 752 C CA . ARG A 1 97 ? -5.507 2.943 9.633 1.00 97.50 97 ARG A CA 1
ATOM 753 C C . ARG A 1 97 ? -5.918 2.272 8.331 1.00 97.50 97 ARG A C 1
ATOM 755 O O . ARG A 1 97 ? -7.077 1.897 8.145 1.00 97.50 97 ARG A O 1
ATOM 762 N N . LEU A 1 98 ? -4.947 2.061 7.450 1.00 97.62 98 LEU A N 1
ATOM 763 C CA . LEU A 1 98 ? -5.152 1.499 6.116 1.00 97.62 98 LEU A CA 1
ATOM 764 C C . LEU A 1 98 ? -4.470 0.142 5.962 1.00 97.62 98 LEU A C 1
ATOM 766 O O . LEU A 1 98 ? -3.396 -0.089 6.512 1.00 97.62 98 LEU A O 1
ATOM 770 N N . LEU A 1 99 ? -5.080 -0.737 5.169 1.00 97.50 99 LEU A N 1
ATOM 771 C CA . LEU A 1 99 ? -4.458 -1.968 4.694 1.00 97.50 99 LEU A CA 1
ATOM 772 C C . LEU A 1 99 ? -4.109 -1.824 3.208 1.00 97.50 99 LEU A C 1
ATOM 774 O O . LEU A 1 99 ? -4.994 -1.849 2.354 1.00 97.50 99 LEU A O 1
ATOM 778 N N . LEU A 1 100 ? -2.822 -1.670 2.918 1.00 97.50 100 LEU A N 1
ATOM 779 C CA . LEU A 1 100 ? -2.248 -1.667 1.580 1.00 97.50 100 LEU A CA 1
ATOM 780 C C . LEU A 1 100 ? -2.093 -3.110 1.078 1.00 97.50 100 LEU A C 1
ATOM 782 O O . LEU A 1 100 ? -1.491 -3.945 1.753 1.00 97.50 100 LEU A O 1
ATOM 786 N N . VAL A 1 101 ? -2.626 -3.398 -0.107 1.00 96.75 101 VAL A N 1
ATOM 787 C CA . VAL A 1 101 ? -2.575 -4.724 -0.737 1.00 96.75 101 VAL A CA 1
ATOM 788 C C . VAL A 1 101 ? -1.770 -4.653 -2.027 1.00 96.75 101 VAL A C 1
ATOM 790 O O . VAL A 1 101 ? -2.055 -3.821 -2.889 1.00 96.75 101 VAL A O 1
ATOM 793 N N . ASP A 1 102 ? -0.798 -5.550 -2.162 1.00 93.19 102 ASP A N 1
ATOM 794 C CA . ASP A 1 102 ? 0.003 -5.749 -3.374 1.00 93.19 102 ASP A CA 1
ATOM 795 C C . ASP A 1 102 ? 0.080 -7.249 -3.715 1.00 93.19 102 ASP A C 1
ATOM 797 O O . ASP A 1 102 ? -0.270 -8.105 -2.895 1.00 93.19 102 ASP A O 1
ATOM 801 N N . ASP A 1 103 ? 0.526 -7.599 -4.919 1.00 89.06 103 ASP A N 1
ATOM 802 C CA . ASP A 1 103 ? 0.690 -9.003 -5.307 1.00 89.06 103 ASP A CA 1
ATOM 803 C C . ASP A 1 103 ? 2.054 -9.566 -4.874 1.00 89.06 103 ASP A C 1
ATOM 805 O O . ASP A 1 103 ? 2.113 -10.656 -4.296 1.00 89.06 103 ASP A O 1
ATOM 809 N N . LEU A 1 104 ? 3.143 -8.819 -5.081 1.00 87.44 104 LEU A N 1
ATOM 810 C CA . LEU A 1 104 ? 4.513 -9.278 -4.831 1.00 87.44 104 LEU A CA 1
ATOM 811 C C . LEU A 1 104 ? 5.409 -8.204 -4.204 1.00 87.44 104 LEU A C 1
ATOM 813 O O . LEU A 1 104 ? 5.528 -7.083 -4.697 1.00 87.44 104 LEU A O 1
ATOM 817 N N . LEU A 1 105 ? 6.160 -8.587 -3.172 1.00 86.62 105 LEU A N 1
ATOM 818 C CA . LEU A 1 105 ? 7.144 -7.730 -2.518 1.00 86.62 105 LEU A CA 1
ATOM 819 C C . LEU A 1 105 ? 8.566 -8.045 -2.985 1.00 86.62 105 LEU A C 1
ATOM 821 O O . LEU A 1 105 ? 9.221 -8.905 -2.422 1.00 86.62 105 LEU A O 1
ATOM 825 N N . THR A 1 106 ? 9.094 -7.279 -3.940 1.00 84.81 106 THR A N 1
ATOM 826 C CA . THR A 1 106 ? 10.484 -7.479 -4.398 1.00 84.81 106 THR A CA 1
ATOM 827 C C . THR A 1 106 ? 11.500 -6.667 -3.580 1.00 84.81 106 THR A C 1
ATOM 829 O O . THR A 1 106 ? 11.913 -7.071 -2.499 1.00 84.81 106 THR A O 1
ATOM 832 N N . THR A 1 107 ? 11.910 -5.483 -4.049 1.00 82.81 107 THR A N 1
ATOM 833 C CA . THR A 1 107 ? 12.840 -4.602 -3.309 1.00 82.81 107 THR A CA 1
ATOM 834 C C . THR A 1 107 ? 12.178 -3.860 -2.160 1.00 82.81 107 THR A C 1
ATOM 836 O O . THR A 1 107 ? 12.868 -3.232 -1.368 1.00 82.81 107 THR A O 1
ATOM 839 N N . GLY A 1 108 ? 10.848 -3.861 -2.100 1.00 85.50 108 GLY A N 1
ATOM 840 C CA . GLY A 1 108 ? 10.087 -3.034 -1.168 1.00 85.50 108 GLY A CA 1
ATOM 841 C C . GLY A 1 108 ? 9.917 -1.578 -1.596 1.00 85.50 108 GLY A C 1
ATOM 842 O O . GLY A 1 108 ? 9.148 -0.881 -0.949 1.00 85.50 108 GLY A O 1
ATOM 843 N N . ALA A 1 109 ? 10.532 -1.123 -2.697 1.00 85.25 109 ALA A N 1
ATOM 844 C CA . ALA A 1 109 ? 10.410 0.267 -3.157 1.00 85.25 109 ALA A CA 1
ATOM 845 C C . ALA A 1 109 ? 8.941 0.674 -3.371 1.00 85.25 109 ALA A C 1
ATOM 847 O O . ALA A 1 109 ? 8.492 1.703 -2.878 1.00 85.25 109 ALA A O 1
ATOM 848 N N . THR A 1 110 ? 8.169 -0.173 -4.056 1.00 88.50 110 THR A N 1
ATOM 849 C CA . THR A 1 110 ? 6.739 0.049 -4.301 1.00 88.50 110 THR A CA 1
ATOM 850 C C . THR A 1 110 ? 5.947 0.196 -3.011 1.00 88.50 110 THR A C 1
ATOM 852 O O . THR A 1 110 ? 5.299 1.221 -2.820 1.00 88.50 110 THR A O 1
ATOM 855 N N . ALA A 1 111 ? 6.058 -0.774 -2.105 1.00 91.38 111 ALA A N 1
ATOM 856 C CA . ALA A 1 111 ? 5.378 -0.718 -0.820 1.00 91.38 111 ALA A CA 1
ATOM 857 C C . ALA A 1 111 ? 5.812 0.496 0.016 1.00 91.38 111 ALA A C 1
ATOM 859 O O . ALA A 1 111 ? 4.969 1.160 0.617 1.00 91.38 111 ALA A O 1
ATOM 860 N N . HIS A 1 112 ? 7.111 0.811 0.023 1.00 92.75 112 HIS A N 1
ATOM 861 C CA . HIS A 1 112 ? 7.676 1.932 0.764 1.00 92.75 112 HIS A CA 1
ATOM 862 C C . HIS A 1 112 ? 7.086 3.263 0.297 1.00 92.75 112 HIS A C 1
ATOM 864 O O . HIS A 1 112 ? 6.500 3.983 1.101 1.00 92.75 112 HIS A O 1
ATOM 870 N N . PHE A 1 113 ? 7.179 3.578 -0.996 1.00 92.94 113 PHE A N 1
ATOM 871 C CA . PHE A 1 113 ? 6.719 4.870 -1.505 1.00 92.94 113 PHE A CA 1
ATOM 872 C C . PHE A 1 113 ? 5.195 4.992 -1.535 1.00 92.94 113 PHE A C 1
ATOM 874 O O . PHE A 1 113 ? 4.681 6.050 -1.191 1.00 92.94 113 PHE A O 1
ATOM 881 N N . ALA A 1 114 ? 4.458 3.914 -1.824 1.00 94.38 114 ALA A N 1
ATOM 882 C CA . ALA A 1 114 ? 3.002 3.910 -1.676 1.00 94.38 114 ALA A CA 1
ATOM 883 C C . ALA A 1 114 ? 2.579 4.209 -0.225 1.00 94.38 114 ALA A C 1
ATOM 885 O O . ALA A 1 114 ? 1.686 5.021 0.015 1.00 94.38 114 ALA A O 1
ATOM 886 N N . THR A 1 115 ? 3.265 3.605 0.751 1.00 96.00 115 THR A N 1
ATOM 887 C CA . THR A 1 115 ? 3.030 3.864 2.179 1.00 96.00 115 THR A CA 1
ATOM 888 C C . THR A 1 115 ? 3.365 5.306 2.555 1.00 96.00 115 THR A C 1
ATOM 890 O O . THR A 1 115 ? 2.563 5.957 3.220 1.00 96.00 115 THR A O 1
ATOM 893 N N . GLN A 1 116 ? 4.507 5.834 2.103 1.00 95.25 116 GLN A N 1
ATOM 894 C CA . GLN A 1 116 ? 4.896 7.228 2.347 1.00 95.25 116 GLN A CA 1
ATOM 895 C C . GLN A 1 116 ? 3.854 8.210 1.799 1.00 95.25 116 GLN A C 1
ATOM 897 O O . GLN A 1 116 ? 3.456 9.130 2.509 1.00 95.25 116 GLN A O 1
ATOM 902 N N . THR A 1 117 ? 3.345 7.982 0.585 1.00 94.88 117 THR A N 1
ATOM 903 C CA . THR A 1 117 ? 2.282 8.803 -0.010 1.00 94.88 117 THR A CA 1
ATOM 904 C C . THR A 1 117 ? 0.998 8.781 0.830 1.00 94.88 117 THR A C 1
ATOM 906 O O . THR A 1 117 ? 0.395 9.830 1.046 1.00 94.88 117 THR A O 1
ATOM 909 N N . LEU A 1 118 ? 0.587 7.620 1.356 1.00 96.25 118 LEU A N 1
ATOM 910 C CA . LEU A 1 118 ? -0.591 7.510 2.230 1.00 96.25 118 LEU A CA 1
ATOM 911 C C . LEU A 1 118 ? -0.401 8.228 3.574 1.00 96.25 118 LEU A C 1
ATOM 913 O O . LEU A 1 118 ? -1.305 8.931 4.027 1.00 96.25 118 LEU A O 1
ATOM 917 N N . LEU A 1 119 ? 0.768 8.074 4.202 1.00 96.31 119 LEU A N 1
ATOM 918 C CA . LEU A 1 119 ? 1.094 8.739 5.467 1.00 96.31 119 LEU A CA 1
ATOM 919 C C . LEU A 1 119 ? 1.155 10.263 5.297 1.00 96.31 119 LEU A C 1
ATOM 921 O O . LEU A 1 119 ? 0.566 10.997 6.089 1.00 96.31 119 LEU A O 1
ATOM 925 N N . ALA A 1 120 ? 1.786 10.743 4.221 1.00 93.88 120 ALA A N 1
ATOM 926 C CA . ALA A 1 120 ? 1.793 12.161 3.860 1.00 93.88 120 ALA A CA 1
ATOM 927 C C . ALA A 1 120 ? 0.376 12.701 3.581 1.00 93.88 120 ALA A C 1
ATOM 929 O O . ALA A 1 120 ? 0.096 13.869 3.835 1.00 93.88 120 ALA A O 1
ATOM 930 N N . GLY A 1 121 ? -0.534 11.836 3.121 1.00 93.38 121 GLY A N 1
ATOM 931 C CA . GLY A 1 121 ? -1.961 12.116 2.945 1.00 93.38 121 GLY A CA 1
ATOM 932 C C . GLY A 1 121 ? -2.796 12.198 4.217 1.00 93.38 121 GLY A C 1
ATOM 933 O O . GLY A 1 121 ? -3.997 12.449 4.131 1.00 93.38 121 GLY A O 1
ATOM 934 N N . GLY A 1 122 ? -2.200 11.948 5.384 1.00 94.94 122 GLY A N 1
ATOM 935 C CA . GLY A 1 122 ? -2.876 12.027 6.677 1.00 94.94 122 GLY A CA 1
ATOM 936 C C . GLY A 1 122 ? -3.269 10.684 7.296 1.00 94.94 122 GLY A C 1
ATOM 937 O O . GLY A 1 122 ? -3.766 10.688 8.427 1.00 94.94 122 GLY A O 1
ATOM 938 N N . ALA A 1 123 ? -3.005 9.550 6.634 1.00 97.19 123 ALA A N 1
ATOM 939 C CA . ALA A 1 123 ? -3.093 8.250 7.299 1.00 97.19 123 ALA A CA 1
ATOM 940 C C . ALA A 1 123 ? -2.095 8.191 8.472 1.00 97.19 123 ALA A C 1
ATOM 942 O O . ALA A 1 123 ? -1.020 8.790 8.427 1.00 97.19 123 ALA A O 1
ATOM 943 N N . LYS A 1 124 ? -2.448 7.480 9.542 1.00 97.00 124 LYS A N 1
ATOM 944 C CA . LYS A 1 124 ? -1.613 7.331 10.746 1.00 97.00 124 LYS A CA 1
ATOM 945 C C . LYS A 1 124 ? -0.828 6.031 10.741 1.00 97.00 124 LYS A C 1
ATOM 947 O O . LYS A 1 124 ? 0.332 6.022 11.137 1.00 97.00 124 LYS A O 1
ATOM 952 N N . GLU A 1 125 ? -1.442 4.954 10.263 1.00 97.19 125 GLU A N 1
ATOM 953 C CA . GLU A 1 125 ? -0.801 3.649 10.140 1.00 97.19 125 GLU A CA 1
ATOM 954 C C . GLU A 1 125 ? -1.187 2.994 8.816 1.00 97.19 125 GLU A C 1
ATOM 956 O O . GLU A 1 125 ? -2.336 3.065 8.368 1.00 97.19 125 GLU A O 1
ATOM 961 N N . VAL A 1 126 ? -0.220 2.316 8.206 1.00 97.12 126 VAL A N 1
ATOM 962 C CA . VAL A 1 126 ? -0.409 1.562 6.969 1.00 97.12 126 VAL A CA 1
ATOM 963 C C . VAL A 1 126 ? 0.172 0.170 7.173 1.00 97.12 126 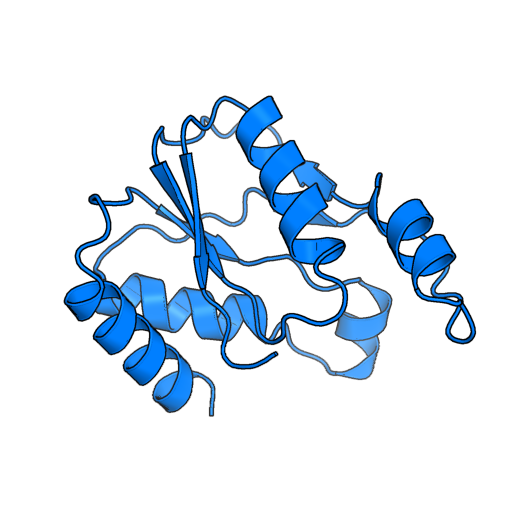VAL A C 1
ATOM 965 O O . VAL A 1 126 ? 1.356 0.015 7.465 1.00 97.12 126 VAL A O 1
ATOM 968 N N . TYR A 1 127 ? -0.672 -0.840 7.010 1.00 96.56 127 TYR A N 1
ATOM 969 C CA . TYR A 1 127 ? -0.303 -2.250 7.060 1.00 96.56 127 TYR A CA 1
ATOM 970 C C . TYR A 1 127 ? -0.168 -2.768 5.636 1.00 96.56 127 TYR A C 1
ATOM 972 O O . TYR A 1 127 ? -0.994 -2.436 4.795 1.00 96.56 127 TYR A O 1
ATOM 980 N N . LEU A 1 128 ? 0.847 -3.583 5.356 1.00 95.44 128 LEU A N 1
ATOM 981 C CA . LEU A 1 128 ? 1.074 -4.149 4.028 1.00 95.44 128 LEU A CA 1
ATOM 982 C C . LEU A 1 128 ? 0.749 -5.643 4.020 1.00 95.44 128 LEU A C 1
ATOM 984 O O . LEU A 1 128 ? 1.320 -6.398 4.806 1.00 95.44 128 LEU A O 1
ATOM 988 N N . ALA A 1 129 ? -0.087 -6.078 3.080 1.00 95.00 129 ALA A N 1
ATOM 989 C CA . ALA A 1 129 ? -0.309 -7.487 2.776 1.00 95.00 129 ALA A CA 1
ATOM 990 C C . ALA A 1 129 ? 0.086 -7.800 1.326 1.00 95.00 129 ALA A C 1
ATOM 992 O O . ALA A 1 129 ? -0.330 -7.108 0.397 1.00 95.00 129 ALA A O 1
ATOM 993 N N . VAL A 1 130 ? 0.881 -8.858 1.147 1.00 93.00 130 VAL A N 1
ATOM 994 C CA . VAL A 1 130 ? 1.359 -9.344 -0.158 1.00 93.00 130 VAL A CA 1
ATOM 995 C C . VAL A 1 130 ? 1.206 -10.856 -0.257 1.00 93.00 130 VAL A C 1
ATOM 997 O O . VAL A 1 130 ? 1.190 -11.540 0.768 1.00 93.00 130 VAL A O 1
ATOM 1000 N N . VAL A 1 131 ? 1.089 -11.391 -1.474 1.00 87.62 131 VAL A N 1
ATOM 1001 C CA . VAL A 1 131 ? 0.973 -12.846 -1.686 1.00 87.62 131 VAL A CA 1
ATOM 1002 C C . VAL A 1 131 ? 2.334 -13.537 -1.585 1.00 87.62 131 VAL A C 1
ATOM 1004 O O . VAL A 1 131 ? 2.414 -14.661 -1.095 1.00 87.62 131 VAL A O 1
ATOM 1007 N N . GLY A 1 132 ? 3.404 -12.877 -2.027 1.00 83.44 132 GLY A N 1
ATOM 1008 C CA . GLY A 1 132 ? 4.756 -13.434 -2.020 1.00 83.44 132 GLY A CA 1
ATOM 1009 C C . GLY A 1 132 ? 5.840 -12.364 -1.935 1.00 83.44 132 GLY A C 1
ATOM 1010 O O . GLY A 1 132 ? 5.563 -11.174 -2.095 1.00 83.44 132 GLY A O 1
ATOM 1011 N N . ARG A 1 133 ? 7.071 -12.806 -1.673 1.00 74.25 133 ARG A N 1
ATOM 1012 C CA . ARG A 1 133 ? 8.289 -11.990 -1.627 1.00 74.25 133 ARG A CA 1
ATOM 1013 C C . ARG A 1 133 ? 9.267 -12.464 -2.697 1.00 74.25 133 ARG A C 1
ATOM 1015 O O . ARG A 1 133 ? 9.379 -13.700 -2.835 1.00 74.25 133 ARG A O 1
#

Solvent-accessible surface area (backbone atoms only — not comparable to full-atom values): 7480 Å² total; per-residue (Å²): 108,44,65,62,53,13,47,53,49,38,53,48,55,73,69,66,74,64,78,87,59,62,32,28,28,31,51,57,64,51,61,72,55,34,71,74,67,73,58,53,66,16,45,50,23,29,53,37,25,14,62,72,67,74,34,53,72,44,82,45,51,40,50,60,76,86,61,82,84,64,93,83,58,56,77,66,56,51,35,61,60,35,64,74,30,51,45,71,49,84,95,64,88,54,57,52,30,33,35,37,23,42,52,67,42,78,90,44,35,65,64,50,33,50,46,50,44,43,42,75,61,58,24,74,44,74,45,81,47,61,78,45,108

Secondary structure (DSSP, 8-state):
-HHHHHHHHHHHHHHTT----SEEEEPPPPHHHHHHHSS-HHHHHHHHHHHHHT--B---EEE-TTS---TT--HHHHHHHHTTSEEEPTT-PPPSEEEEE-SB-SSSHHHHHHHHHHHHTT-SEEEEE-SB-

Foldseek 3Di:
DLLVLLVVLLVVVVVVPDDDAAEEEELDDAPVVCVVPVDASRVSSSVNSCVSSVHHYDPFKDFDNPQDPPVDDDLVVVLVSLQPGIATDPDDQDDQEYEYTDAEDDSCSSVVNNQVRNVVSVHNYYHYTYSYD

Mean predicted aligned error: 5.86 Å